Protein AF-A0A7G8PUX3-F1 (afdb_monomer)

pLDDT: mean 87.48, std 8.7, range [55.22, 97.06]

Organism: NCBI:txid2562285

Foldseek 3Di:
DAPVVVVVVDPLQPDDLVNLCVHPLVVVLFVVQCVVLQQAAPPPRDHAWDWDDDPNDTWIWGDRDPDDDPPDDTHTDPDGWDKDKDFLAEEAQDRNNNDDSVRIHIHTLVVSQVCLVPDQRWYAYNVNPDTDDAQFDPQCNQRQADCVCCVPVRRGDPCCRSNRGNGPHGHDDDD

Solvent-accessible surface area (backbone atoms only — not comparable to full-atom values): 10178 Å² total; per-residue (Å²): 100,38,66,69,56,44,60,73,76,36,56,62,91,71,50,45,75,56,57,50,68,64,16,45,60,29,52,51,46,51,50,52,46,34,58,75,45,52,34,25,14,74,80,83,59,54,47,27,41,48,81,45,79,56,96,94,37,86,42,28,27,53,36,78,57,99,64,89,59,102,82,65,83,81,46,75,42,97,61,86,34,52,70,45,77,44,64,67,48,46,47,61,61,58,58,84,56,75,58,59,67,92,38,48,44,34,21,30,59,68,59,50,46,51,45,34,75,75,44,83,60,51,35,21,39,82,82,68,80,46,78,55,88,54,62,57,16,83,89,40,70,38,34,11,36,36,80,93,40,45,86,53,85,64,9,48,26,78,90,37,63,44,60,9,25,60,68,86,75,53,61,68,80,86,127

Nearest PDB structures (foldseek):
  6sw9-assembly1_8  TM=3.467E-01  e=1.841E+00  Saccharolobus solfataricus P2
  8oz0-assembly1_U  TM=3.540E-01  e=7.364E+00  Homo sapiens
  8pwl-assembly1_B  TM=2.619E-01  e=7.843E+00  Homo sapiens

Mean predicted aligned error: 6.26 Å

Radius of gyration: 17.69 Å; Cα contacts (8 Å, |Δi|>4): 293; chains: 1; bounding box: 49×34×52 Å

Sequence (175 aa):
MNLKELEINKSNAEITYNDLLCCQEWKEKRQEIFKRDEFKCSNCKRKRTFKMWSGGKAMYFELNKIEPQENESLIRSKEPINLEVHHNYYILNNFPWEYDDIALICVCRECHQEIHDNNKIPVWDQNKLNMLEFGPCDRCVGKGYLKEYKHVENGRCFKCSGSGYNLPFKFKPRT

Secondary structure (DSSP, 8-state):
--HHHHHHHS-TTT--HHHHHHSHHHHHHHHHHHHHTTTB-TTT-PBPEEEEEETTEEEEEE-SSSS--TT----EESS---EEEEESSEETT--TTSS-GGGEEEEEHHHHHHHHHH-PPPEE-TTS-SBPP-PBPTTTTTSSB-GGGTTSGGGB-TTTTTSSB----------

Structure (mmCIF, N/CA/C/O backbone):
data_AF-A0A7G8PUX3-F1
#
_entry.id   AF-A0A7G8PUX3-F1
#
loop_
_atom_site.group_PDB
_atom_site.id
_atom_site.type_symbol
_atom_site.label_atom_id
_atom_site.label_alt_id
_atom_site.label_comp_id
_atom_site.label_asym_id
_atom_site.label_entity_id
_atom_site.label_seq_id
_atom_site.pdbx_PDB_ins_code
_atom_site.Cartn_x
_atom_site.Cartn_y
_atom_site.Cartn_z
_atom_site.occupancy
_atom_site.B_iso_or_equiv
_atom_site.auth_seq_id
_atom_site.auth_comp_id
_atom_site.auth_asym_id
_atom_site.auth_atom_id
_atom_site.pdbx_PDB_model_num
ATOM 1 N N . MET A 1 1 ? 1.605 17.274 7.063 1.00 91.44 1 MET A N 1
ATOM 2 C CA . MET A 1 1 ? 0.648 16.469 7.835 1.00 91.44 1 MET A CA 1
ATOM 3 C C . MET A 1 1 ? 1.328 15.226 8.364 1.00 91.44 1 MET A C 1
ATOM 5 O O . MET A 1 1 ? 1.503 14.253 7.635 1.00 91.44 1 MET A O 1
ATOM 9 N N . ASN A 1 2 ? 1.788 15.325 9.605 1.00 94.25 2 ASN A N 1
ATOM 10 C CA . ASN A 1 2 ? 2.072 14.190 10.490 1.00 94.25 2 ASN A CA 1
ATOM 11 C C . ASN A 1 2 ? 0.799 13.826 11.285 1.00 94.25 2 ASN A C 1
ATOM 13 O O . ASN A 1 2 ? -0.225 14.502 11.138 1.00 94.25 2 ASN A O 1
ATOM 17 N N . LEU A 1 3 ? 0.848 12.783 12.116 1.00 93.19 3 LEU A N 1
ATOM 18 C CA . LEU A 1 3 ? -0.292 12.339 12.923 1.00 93.19 3 LEU A CA 1
ATOM 19 C C . LEU A 1 3 ? -0.818 13.446 13.846 1.00 93.19 3 LEU A C 1
ATOM 21 O O . LEU A 1 3 ? -2.022 13.669 13.893 1.00 93.19 3 LEU A O 1
ATOM 25 N N . LYS A 1 4 ? 0.071 14.179 14.523 1.00 93.19 4 LYS A N 1
ATOM 26 C CA . LYS A 1 4 ? -0.327 15.258 15.445 1.00 93.19 4 LYS A CA 1
ATOM 27 C C . LYS A 1 4 ? -1.103 16.358 14.723 1.00 93.19 4 LYS A C 1
ATOM 29 O O . LYS A 1 4 ? -2.126 16.829 15.201 1.00 93.19 4 LYS A O 1
ATOM 34 N N . GLU A 1 5 ? -0.630 16.758 13.545 1.00 94.31 5 GLU A N 1
ATOM 35 C CA . GLU A 1 5 ? -1.331 17.713 12.684 1.00 94.31 5 GLU A CA 1
ATOM 36 C C . GLU 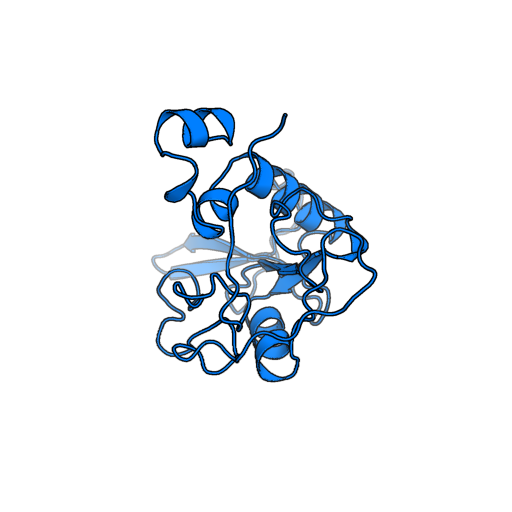A 1 5 ? -2.678 17.158 12.203 1.00 94.31 5 GLU A C 1
ATOM 38 O O . GLU A 1 5 ? -3.641 17.914 12.092 1.00 94.31 5 GLU A O 1
ATOM 43 N N . LEU A 1 6 ? -2.770 15.857 11.914 1.00 92.94 6 LEU A N 1
ATOM 44 C CA . LEU A 1 6 ? -4.027 15.218 11.523 1.00 92.94 6 LEU A CA 1
ATOM 45 C C . LEU A 1 6 ? -5.053 15.244 12.669 1.00 92.94 6 LEU A C 1
ATOM 47 O O . LEU A 1 6 ? -6.198 15.617 12.430 1.00 92.94 6 LEU A O 1
ATOM 51 N N . GLU A 1 7 ? -4.631 14.926 13.896 1.00 92.75 7 GLU A N 1
ATOM 52 C CA . GLU A 1 7 ? -5.466 14.939 15.111 1.00 92.75 7 GLU A CA 1
ATOM 53 C C . GLU A 1 7 ? -5.964 16.346 15.490 1.00 92.75 7 GLU A C 1
ATOM 55 O O . GLU A 1 7 ? -7.009 16.484 16.119 1.00 92.75 7 GLU A O 1
ATOM 60 N N . ILE A 1 8 ? -5.252 17.405 15.086 1.00 93.81 8 ILE A N 1
ATOM 61 C CA . ILE A 1 8 ? -5.699 18.798 15.265 1.00 93.81 8 ILE A CA 1
ATOM 62 C C . ILE A 1 8 ? -6.762 19.181 14.226 1.00 93.81 8 ILE A C 1
ATOM 64 O O . ILE A 1 8 ? -7.690 19.927 14.530 1.00 93.81 8 ILE A O 1
ATOM 68 N N . ASN A 1 9 ? -6.614 18.704 12.986 1.00 92.50 9 ASN A N 1
ATOM 69 C CA . ASN A 1 9 ? -7.450 19.127 11.859 1.00 92.50 9 ASN A CA 1
ATOM 70 C C . ASN A 1 9 ? -8.712 18.275 11.664 1.00 92.50 9 ASN A C 1
ATOM 72 O O . ASN A 1 9 ? -9.622 18.701 10.952 1.00 92.50 9 ASN A O 1
ATOM 76 N N . LYS A 1 10 ? -8.764 17.070 12.241 1.00 92.31 10 LYS A N 1
ATOM 77 C CA . LYS A 1 10 ? -9.896 16.145 12.136 1.00 92.31 10 LYS A CA 1
ATOM 78 C C . LYS A 1 10 ? -10.226 15.545 13.490 1.00 92.31 10 LYS A C 1
ATOM 80 O O . LYS A 1 10 ? -9.332 15.191 14.252 1.00 92.31 10 LYS A O 1
ATOM 85 N N . SER A 1 11 ? -11.516 15.357 13.759 1.00 91.06 11 SER A N 1
ATOM 86 C CA . SER A 1 11 ? -11.925 14.598 14.937 1.00 91.06 11 SER A CA 1
ATOM 87 C C . SER A 1 11 ? -11.555 13.116 14.787 1.00 91.06 11 SER A C 1
ATOM 89 O O . SER A 1 11 ? -11.523 12.574 13.680 1.00 91.06 11 SER A O 1
ATOM 91 N N . ASN A 1 12 ? -11.345 12.419 15.907 1.00 87.94 12 ASN A N 1
ATOM 92 C CA . ASN A 1 12 ? -11.003 10.990 15.907 1.00 87.94 12 ASN A CA 1
ATOM 93 C C . ASN A 1 12 ? -12.004 10.123 15.120 1.00 87.94 12 ASN A C 1
ATOM 95 O O . ASN A 1 12 ? -11.617 9.124 14.523 1.00 87.94 12 ASN A O 1
ATOM 99 N N . ALA A 1 13 ? -13.289 10.491 15.102 1.00 86.88 13 ALA A N 1
ATOM 100 C CA . ALA A 1 13 ? -14.320 9.752 14.372 1.00 86.88 13 ALA A CA 1
ATOM 101 C C . ALA A 1 13 ? -14.225 9.917 12.842 1.00 86.88 13 ALA A C 1
ATOM 103 O O . ALA A 1 13 ? -14.756 9.087 12.108 1.00 86.88 13 ALA A O 1
ATOM 104 N N . GLU A 1 14 ? -13.556 10.967 12.362 1.00 89.19 14 GLU A N 1
ATOM 105 C CA . GLU A 1 14 ? -13.419 11.294 10.938 1.00 89.19 14 GLU A CA 1
ATOM 106 C C . GLU A 1 14 ? -12.094 10.818 10.337 1.00 89.19 14 GLU A C 1
ATOM 108 O O . GLU A 1 14 ? -11.947 10.795 9.112 1.00 89.19 14 GLU A O 1
ATOM 113 N N . ILE A 1 15 ? -11.118 10.450 11.173 1.00 89.25 15 ILE A N 1
ATOM 114 C CA . ILE A 1 15 ? -9.825 9.952 10.707 1.00 89.25 15 ILE A CA 1
ATOM 115 C C . ILE A 1 15 ? -10.008 8.564 10.093 1.00 89.25 15 ILE A C 1
ATOM 117 O O . ILE A 1 15 ? -10.340 7.583 10.763 1.00 89.25 15 ILE A O 1
ATOM 121 N N . THR A 1 16 ? -9.740 8.475 8.795 1.00 87.94 16 THR A N 1
ATOM 122 C CA . THR A 1 16 ? -9.786 7.225 8.041 1.00 87.94 16 THR A CA 1
ATOM 123 C C . THR A 1 16 ? -8.407 6.576 7.968 1.00 87.94 16 THR A C 1
ATOM 125 O O . THR A 1 16 ? -7.374 7.235 8.070 1.00 87.94 16 THR A O 1
ATOM 128 N N . TYR A 1 17 ? -8.365 5.273 7.677 1.00 86.19 17 TYR A N 1
ATOM 129 C CA . TYR A 1 17 ? -7.095 4.597 7.390 1.00 86.19 17 TYR A CA 1
ATOM 130 C C . TYR A 1 17 ? -6.343 5.238 6.208 1.00 86.19 17 TYR A C 1
ATOM 132 O O . TYR A 1 17 ? -5.116 5.253 6.180 1.00 86.19 17 TYR A O 1
ATOM 140 N N . ASN A 1 18 ? -7.070 5.802 5.235 1.00 84.62 18 ASN A N 1
ATOM 141 C CA . ASN A 1 18 ? -6.461 6.484 4.096 1.00 84.62 18 ASN A CA 1
ATOM 142 C C . ASN A 1 18 ? -5.749 7.779 4.511 1.00 84.62 18 ASN A C 1
ATOM 144 O O . ASN A 1 18 ? -4.680 8.066 3.982 1.00 84.62 18 ASN A O 1
ATOM 148 N N . ASP A 1 19 ? -6.286 8.514 5.489 1.00 89.69 19 ASP A N 1
ATOM 149 C CA . ASP A 1 19 ? -5.607 9.686 6.052 1.00 89.69 19 ASP A CA 1
ATOM 150 C C . ASP A 1 19 ? -4.258 9.296 6.670 1.00 89.69 19 ASP A C 1
ATOM 152 O O . ASP A 1 19 ? -3.251 9.962 6.432 1.00 89.69 19 ASP A O 1
ATOM 156 N N . LEU A 1 20 ? -4.203 8.155 7.367 1.00 91.56 20 LEU A N 1
ATOM 157 C CA . LEU A 1 20 ? -2.958 7.624 7.933 1.00 91.56 20 LEU A CA 1
ATOM 158 C C . LEU A 1 20 ? -1.936 7.267 6.843 1.00 91.56 20 LEU A C 1
ATOM 160 O O . LEU A 1 20 ? -0.748 7.539 6.991 1.00 91.56 20 LEU A O 1
ATOM 164 N N . LEU A 1 21 ? -2.374 6.730 5.700 1.00 89.69 21 LEU A N 1
ATOM 165 C CA . LEU A 1 21 ? -1.483 6.495 4.554 1.00 89.69 21 LEU A CA 1
ATOM 166 C C . LEU A 1 21 ? -0.953 7.802 3.924 1.00 89.69 21 LEU A C 1
ATOM 168 O O . LEU A 1 21 ? -0.002 7.774 3.140 1.00 89.69 21 LEU A O 1
ATOM 172 N N . CYS A 1 22 ? -1.536 8.957 4.243 1.00 90.12 22 CYS A N 1
ATOM 173 C CA . CYS A 1 22 ? -1.040 10.263 3.812 1.00 90.12 22 CYS A CA 1
ATOM 174 C C . CYS A 1 22 ? -0.086 10.915 4.827 1.00 90.12 22 CYS A C 1
ATOM 176 O O . CYS A 1 22 ? 0.619 11.866 4.458 1.00 90.12 22 CYS A O 1
ATOM 178 N N . CYS A 1 23 ? -0.034 10.404 6.060 1.00 94.25 23 CYS A N 1
ATOM 179 C CA . CYS A 1 23 ? 0.810 10.922 7.129 1.00 94.25 23 CYS A CA 1
ATOM 180 C C . CYS A 1 23 ? 2.307 10.730 6.854 1.00 94.25 23 CYS A C 1
ATOM 182 O O . CYS A 1 23 ? 2.735 9.839 6.112 1.00 94.25 23 CYS A O 1
ATOM 184 N N . GLN A 1 24 ? 3.112 11.600 7.460 1.00 96.50 24 GLN A N 1
ATOM 185 C CA . GLN A 1 24 ? 4.566 11.592 7.337 1.00 96.50 24 GLN A CA 1
ATOM 186 C C . GLN A 1 24 ? 5.184 10.287 7.864 1.00 96.50 24 GLN A C 1
ATOM 188 O O . GLN A 1 24 ? 6.063 9.729 7.216 1.00 96.50 24 GLN A O 1
ATOM 193 N N . GLU A 1 25 ? 4.646 9.747 8.951 1.00 97.06 25 GLU A N 1
ATOM 194 C CA . GLU A 1 25 ? 5.065 8.503 9.594 1.00 97.06 25 GLU A CA 1
ATOM 195 C C . GLU A 1 25 ? 4.981 7.312 8.627 1.00 97.06 25 GLU A C 1
ATOM 197 O O . GLU A 1 25 ? 5.922 6.528 8.493 1.00 97.06 25 GLU A O 1
ATOM 202 N N . TRP A 1 26 ? 3.883 7.204 7.864 1.00 95.62 26 TRP A N 1
ATOM 203 C CA . TRP A 1 26 ? 3.782 6.178 6.826 1.00 95.62 26 TRP A CA 1
ATOM 204 C C . TRP A 1 26 ? 4.741 6.435 5.664 1.00 95.62 26 TRP A C 1
ATOM 206 O O . TRP A 1 26 ? 5.321 5.494 5.124 1.00 95.62 26 TRP A O 1
ATOM 216 N N . LYS A 1 27 ? 4.926 7.695 5.250 1.00 95.12 27 LYS A N 1
ATOM 217 C CA . LYS A 1 27 ? 5.870 8.028 4.172 1.00 95.12 27 LYS A CA 1
ATOM 218 C C . LYS A 1 27 ? 7.294 7.633 4.546 1.00 95.12 27 LYS A C 1
ATOM 220 O O . LYS A 1 27 ? 7.988 7.084 3.695 1.00 95.12 27 LYS A O 1
ATOM 225 N N . GLU A 1 28 ? 7.701 7.873 5.787 1.00 96.31 28 GLU A N 1
ATOM 226 C CA . GLU A 1 28 ? 9.007 7.489 6.327 1.00 96.31 28 GLU A CA 1
ATOM 227 C C . GLU A 1 28 ? 9.157 5.972 6.364 1.00 96.31 28 GLU A C 1
ATOM 229 O O . GLU A 1 28 ? 10.055 5.449 5.697 1.00 96.31 28 GLU A O 1
ATOM 234 N N . LYS A 1 29 ? 8.207 5.257 6.987 1.00 97.06 29 LYS A N 1
ATOM 235 C CA . LYS A 1 29 ? 8.203 3.786 7.000 1.00 97.06 29 LYS A CA 1
ATOM 236 C C . LYS A 1 29 ? 8.280 3.210 5.588 1.00 97.06 29 LYS A C 1
ATOM 238 O O . LYS A 1 29 ? 9.067 2.314 5.302 1.00 97.06 29 LYS A O 1
ATOM 243 N N . ARG A 1 30 ? 7.509 3.762 4.652 1.00 95.31 30 ARG A N 1
ATOM 244 C CA . ARG A 1 30 ? 7.517 3.341 3.247 1.00 95.31 30 ARG A CA 1
ATOM 245 C C . ARG A 1 30 ? 8.892 3.518 2.594 1.00 95.31 30 ARG A C 1
ATOM 247 O O . ARG A 1 30 ? 9.288 2.665 1.802 1.00 95.31 30 ARG A O 1
ATOM 254 N N . GLN A 1 31 ? 9.618 4.597 2.895 1.00 94.19 31 GLN A N 1
ATOM 255 C CA . GLN A 1 31 ? 10.987 4.774 2.396 1.00 94.19 31 GLN A CA 1
ATOM 256 C C . GLN A 1 31 ? 11.961 3.776 3.023 1.00 94.19 31 GLN A C 1
ATOM 258 O O . GLN A 1 31 ? 12.843 3.296 2.315 1.00 94.19 31 GLN A O 1
ATOM 263 N N . GLU A 1 32 ? 11.811 3.440 4.305 1.00 95.94 32 GLU A N 1
ATOM 264 C CA . GLU A 1 32 ? 12.616 2.395 4.954 1.00 95.94 32 GLU A CA 1
ATOM 265 C C . GLU A 1 32 ? 12.442 1.050 4.247 1.00 95.94 32 GLU A C 1
ATOM 267 O O . GLU A 1 32 ? 13.434 0.437 3.858 1.00 95.94 32 GLU A O 1
ATOM 272 N N . ILE A 1 33 ? 11.198 0.646 3.966 1.00 96.56 33 ILE A N 1
ATOM 273 C CA . ILE A 1 33 ? 10.906 -0.600 3.241 1.00 96.56 33 ILE A CA 1
ATOM 274 C C . ILE A 1 33 ? 11.475 -0.570 1.818 1.00 96.56 33 ILE A C 1
ATOM 276 O O . ILE A 1 33 ? 12.065 -1.548 1.363 1.00 96.56 33 ILE A O 1
ATOM 280 N N . PHE A 1 34 ? 11.359 0.555 1.107 1.00 94.19 34 PHE A N 1
ATOM 281 C CA . PHE A 1 34 ? 11.965 0.690 -0.219 1.00 94.19 34 PHE A CA 1
ATOM 282 C C . PHE A 1 34 ? 13.491 0.603 -0.193 1.00 94.19 34 PHE A C 1
ATOM 284 O O . PHE A 1 34 ? 14.061 -0.014 -1.089 1.00 94.19 34 PHE A O 1
ATOM 291 N N . LYS A 1 35 ? 14.150 1.188 0.814 1.00 93.81 35 LYS A N 1
ATOM 292 C CA . LYS A 1 35 ? 15.604 1.073 0.996 1.00 93.81 35 LYS A CA 1
ATOM 293 C C . LYS A 1 35 ? 16.010 -0.363 1.321 1.00 93.81 35 LYS A C 1
ATOM 295 O O . LYS A 1 35 ? 16.940 -0.868 0.701 1.00 93.81 35 LYS A O 1
ATOM 300 N N . ARG A 1 36 ? 15.304 -1.010 2.255 1.00 94.88 36 ARG A N 1
ATOM 301 C CA . ARG A 1 36 ? 15.522 -2.407 2.658 1.00 94.88 36 ARG A CA 1
ATOM 302 C C . ARG A 1 36 ? 15.451 -3.351 1.460 1.00 94.88 36 ARG A C 1
ATOM 304 O O . ARG A 1 36 ? 16.318 -4.201 1.304 1.00 94.88 36 ARG A O 1
ATOM 311 N N . ASP A 1 37 ? 14.464 -3.147 0.591 1.00 94.94 37 ASP A N 1
ATOM 312 C CA . ASP A 1 37 ? 14.242 -3.972 -0.602 1.00 94.94 37 ASP A CA 1
ATOM 313 C C . ASP A 1 37 ? 14.993 -3.434 -1.841 1.00 94.94 37 ASP A C 1
ATOM 315 O O . ASP A 1 37 ? 14.661 -3.772 -2.978 1.00 94.94 37 ASP A O 1
ATOM 319 N N . GLU A 1 38 ? 15.996 -2.571 -1.638 1.00 93.69 38 GLU A N 1
ATOM 320 C CA . GLU A 1 38 ? 16.884 -2.010 -2.669 1.00 93.69 38 GLU A CA 1
ATOM 321 C C . GLU A 1 38 ? 16.160 -1.383 -3.872 1.00 93.69 38 GLU A C 1
ATOM 323 O O . GLU A 1 38 ? 16.624 -1.470 -5.012 1.00 93.69 38 GLU A O 1
ATOM 328 N N . PHE A 1 39 ? 14.990 -0.780 -3.645 1.00 94.50 39 PHE A N 1
ATOM 329 C CA . PHE A 1 39 ? 14.125 -0.253 -4.702 1.00 94.50 39 PHE A CA 1
ATOM 330 C C . PHE A 1 39 ? 13.850 -1.287 -5.810 1.00 94.50 39 PHE A C 1
ATOM 332 O O . PHE A 1 39 ? 13.773 -0.939 -6.994 1.00 94.50 39 PHE A O 1
ATOM 339 N N . LYS A 1 40 ? 13.667 -2.557 -5.429 1.00 95.25 40 LYS A N 1
ATOM 340 C CA . LYS A 1 40 ? 13.283 -3.669 -6.307 1.00 95.25 40 LYS A CA 1
ATOM 341 C C . LYS A 1 40 ? 11.968 -4.278 -5.851 1.00 95.25 40 LYS A C 1
ATOM 343 O O . LYS A 1 40 ? 11.660 -4.349 -4.668 1.00 95.25 40 LYS A O 1
ATOM 348 N N . CYS A 1 41 ? 11.187 -4.751 -6.813 1.00 96.56 41 CYS A N 1
ATOM 349 C CA . CYS A 1 41 ? 10.028 -5.575 -6.515 1.00 96.56 41 CYS A CA 1
ATOM 350 C C . CYS A 1 41 ? 10.481 -6.939 -5.982 1.00 96.56 41 CYS A C 1
ATOM 352 O O . CYS A 1 41 ? 11.207 -7.660 -6.664 1.00 96.56 41 CYS A O 1
ATOM 354 N N . SER A 1 42 ? 9.979 -7.344 -4.820 1.00 96.81 42 SER A N 1
ATOM 355 C CA . SER A 1 42 ? 10.289 -8.642 -4.218 1.00 96.81 42 SER A CA 1
ATOM 356 C C . SER A 1 42 ? 9.830 -9.834 -5.063 1.00 96.81 42 SER A C 1
ATOM 358 O O . SER A 1 42 ? 10.492 -10.871 -5.023 1.00 96.81 42 SER A O 1
ATOM 360 N N . ASN A 1 43 ? 8.795 -9.673 -5.895 1.00 96.75 43 ASN A N 1
ATOM 361 C CA . ASN A 1 43 ? 8.269 -10.737 -6.757 1.00 96.75 43 ASN A CA 1
ATOM 362 C C . ASN A 1 43 ? 9.004 -10.804 -8.106 1.00 96.75 43 ASN A C 1
ATOM 364 O O . ASN A 1 43 ? 9.683 -11.783 -8.388 1.00 96.75 43 ASN A O 1
ATOM 368 N N . CYS A 1 44 ? 8.917 -9.756 -8.936 1.00 96.31 44 CYS A N 1
ATOM 369 C CA . CYS A 1 44 ? 9.475 -9.773 -10.299 1.00 96.31 44 CYS A CA 1
ATOM 370 C C . CYS A 1 44 ? 10.901 -9.214 -10.424 1.00 96.31 44 CYS A C 1
ATOM 372 O O . CYS A 1 44 ? 11.447 -9.178 -11.523 1.00 96.31 44 CYS A O 1
ATOM 374 N N . LYS A 1 45 ? 11.495 -8.720 -9.330 1.00 95.19 45 LYS A N 1
ATOM 375 C CA . LYS A 1 45 ? 12.856 -8.147 -9.259 1.00 95.19 45 LYS A CA 1
ATOM 376 C C . LYS A 1 45 ? 13.108 -6.886 -10.099 1.00 95.19 45 LYS A C 1
ATOM 378 O O . LYS A 1 45 ? 14.199 -6.324 -10.019 1.00 95.19 45 LYS A O 1
ATOM 383 N N . ARG A 1 46 ? 12.108 -6.381 -10.836 1.00 93.62 46 ARG A N 1
ATOM 384 C CA . ARG A 1 46 ? 12.192 -5.095 -11.550 1.00 93.62 46 ARG A CA 1
ATOM 385 C C . ARG A 1 46 ? 12.447 -3.949 -10.569 1.00 93.62 46 ARG A C 1
ATOM 387 O O . ARG A 1 46 ? 11.826 -3.882 -9.504 1.00 93.62 46 ARG A O 1
ATOM 394 N N . LYS A 1 47 ? 13.348 -3.046 -10.950 1.00 93.75 47 LYS A N 1
ATOM 395 C CA . LYS A 1 47 ? 13.722 -1.862 -10.170 1.00 93.75 47 LYS A CA 1
ATOM 396 C C . LYS A 1 47 ? 12.765 -0.708 -10.409 1.00 93.75 47 LYS A C 1
ATOM 398 O O . LYS A 1 47 ? 12.194 -0.591 -11.490 1.00 93.75 47 LYS A O 1
ATOM 403 N N . ARG A 1 48 ? 12.629 0.174 -9.418 1.00 93.12 48 ARG A N 1
ATOM 404 C CA . ARG A 1 48 ? 11.910 1.444 -9.577 1.00 93.12 48 ARG A CA 1
ATOM 405 C C . ARG A 1 48 ? 12.523 2.251 -10.716 1.00 93.12 48 ARG A C 1
ATOM 407 O O . ARG A 1 48 ? 13.739 2.272 -10.871 1.00 93.12 48 ARG A O 1
ATOM 414 N N . THR A 1 49 ? 11.692 2.970 -11.462 1.00 93.00 49 THR A N 1
ATOM 415 C CA . THR A 1 49 ? 12.170 3.902 -12.490 1.00 93.00 49 THR A CA 1
ATOM 416 C C . THR A 1 49 ? 11.859 5.351 -12.147 1.00 93.00 49 THR A C 1
ATOM 418 O O . THR A 1 49 ? 10.820 5.630 -11.544 1.00 93.00 49 THR A O 1
ATOM 421 N N . PHE A 1 50 ? 12.694 6.279 -12.610 1.00 90.06 50 PHE A N 1
ATOM 422 C CA . PHE A 1 50 ? 12.360 7.702 -12.688 1.00 90.06 50 PHE A CA 1
ATOM 423 C C . PHE A 1 50 ? 12.120 8.131 -14.141 1.00 90.06 50 PHE A C 1
ATOM 425 O O . PHE A 1 50 ? 12.604 7.500 -15.082 1.00 90.06 50 PHE A O 1
ATOM 432 N N . LYS A 1 51 ? 11.328 9.194 -14.321 1.00 90.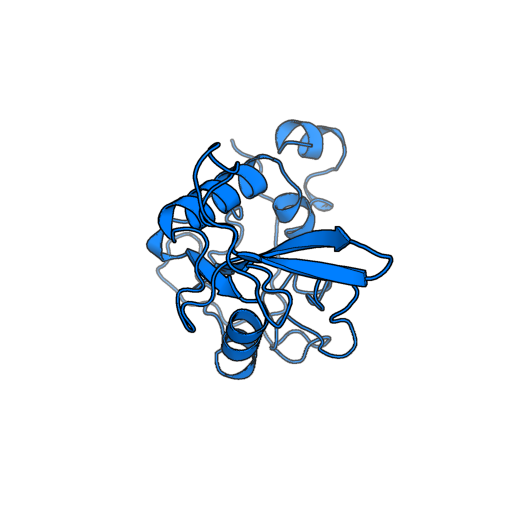44 51 LYS A N 1
ATOM 433 C CA . LYS A 1 51 ? 10.965 9.746 -15.631 1.00 90.44 51 LYS A CA 1
ATOM 434 C C . LYS A 1 51 ? 11.854 10.947 -15.943 1.00 90.44 51 LYS A C 1
ATOM 436 O O . LYS A 1 51 ? 11.896 11.889 -15.160 1.00 90.44 51 LYS A O 1
ATOM 441 N N . MET A 1 52 ? 12.476 10.943 -17.114 1.00 90.25 52 MET A N 1
ATOM 442 C CA . MET A 1 52 ? 13.206 12.082 -17.669 1.00 90.25 52 MET A CA 1
ATOM 443 C C . MET A 1 52 ? 12.621 12.450 -19.033 1.00 90.25 52 MET A C 1
ATOM 445 O O . MET A 1 52 ? 12.152 11.582 -19.770 1.00 90.25 52 MET A O 1
ATOM 449 N N . TRP A 1 53 ? 12.616 13.736 -19.369 1.00 89.69 53 TRP A N 1
ATOM 450 C CA . TRP A 1 53 ? 12.192 14.209 -20.685 1.00 89.69 53 TRP A CA 1
ATOM 451 C C . TRP A 1 53 ? 13.421 14.460 -21.548 1.00 89.69 53 TRP A C 1
ATOM 453 O O . TRP A 1 53 ? 14.341 15.149 -21.123 1.00 89.69 53 TRP A O 1
ATOM 463 N N . SER A 1 54 ? 13.435 13.914 -22.760 1.00 87.94 54 SER A N 1
ATOM 464 C CA . SER A 1 54 ? 14.478 14.197 -23.746 1.00 87.94 54 SER A CA 1
ATOM 465 C C . SER A 1 54 ? 13.866 14.229 -25.140 1.00 87.94 54 SER A C 1
ATOM 467 O O . SER A 1 54 ? 13.103 13.333 -25.505 1.00 87.94 54 SER A O 1
ATOM 469 N N . GLY A 1 55 ? 14.126 15.304 -25.892 1.00 85.88 55 GLY A N 1
ATOM 470 C CA . GLY A 1 55 ? 13.589 15.486 -27.247 1.00 85.88 55 GLY A CA 1
ATOM 471 C C . GLY A 1 55 ? 12.062 15.354 -27.336 1.00 85.88 55 GLY A C 1
ATOM 472 O O . GLY A 1 55 ? 11.552 14.726 -28.259 1.00 85.88 55 GLY A O 1
ATOM 473 N N . GLY A 1 56 ? 11.328 15.850 -26.332 1.00 90.56 56 GLY A N 1
ATOM 474 C CA . GLY A 1 56 ? 9.862 15.765 -26.274 1.00 90.56 56 GLY A CA 1
ATOM 475 C C . GLY A 1 56 ? 9.294 14.376 -25.946 1.00 90.56 56 GLY A C 1
ATOM 476 O O . GLY A 1 56 ? 8.077 14.212 -25.906 1.00 90.56 56 GLY A O 1
ATOM 477 N N . LYS A 1 57 ? 10.141 13.374 -25.679 1.00 90.19 57 LYS A N 1
ATOM 478 C CA . LYS A 1 57 ? 9.719 12.021 -25.294 1.00 90.19 57 LYS A CA 1
ATOM 479 C C . LYS A 1 57 ? 10.042 11.740 -23.831 1.00 90.19 57 LYS A C 1
ATOM 481 O O . LYS A 1 57 ? 11.089 12.129 -23.315 1.00 90.19 57 LYS A O 1
ATOM 486 N N . ALA A 1 58 ? 9.134 11.027 -23.172 1.00 91.25 58 ALA A N 1
ATOM 487 C CA . ALA A 1 58 ? 9.376 10.472 -21.851 1.00 91.25 58 ALA A CA 1
ATOM 488 C C . ALA A 1 58 ? 10.313 9.264 -21.957 1.00 91.25 58 ALA A C 1
ATOM 490 O O . ALA A 1 58 ? 10.057 8.327 -22.713 1.00 91.25 58 ALA A O 1
ATOM 491 N N . MET A 1 59 ? 11.380 9.285 -21.174 1.00 91.50 59 MET A N 1
ATOM 492 C CA . MET A 1 59 ? 12.307 8.179 -20.996 1.00 91.50 59 MET A CA 1
ATOM 493 C C . MET A 1 59 ? 12.282 7.735 -19.537 1.00 91.50 59 MET A C 1
ATOM 495 O O . MET A 1 59 ? 12.099 8.555 -18.636 1.00 91.50 59 MET A O 1
ATOM 499 N N . TYR A 1 60 ? 12.465 6.439 -19.314 1.00 92.19 60 TYR A N 1
ATOM 500 C CA . TYR A 1 60 ? 12.471 5.839 -17.988 1.00 92.19 60 TYR A CA 1
ATOM 501 C C . TYR A 1 60 ? 13.835 5.229 -17.719 1.00 92.19 60 TYR A C 1
ATOM 503 O O . TYR A 1 60 ? 14.389 4.551 -18.586 1.00 92.19 60 TYR A O 1
ATOM 511 N N . PHE A 1 61 ? 14.359 5.461 -16.525 1.00 90.38 61 PHE A N 1
ATOM 512 C CA . PHE A 1 61 ? 15.661 4.956 -16.110 1.00 90.38 61 PHE A CA 1
ATOM 513 C C . PHE A 1 61 ? 15.544 4.300 -14.748 1.00 90.38 61 PHE A C 1
ATOM 515 O O . PHE A 1 61 ? 14.787 4.779 -13.903 1.00 90.38 61 PHE A O 1
ATOM 522 N N . GLU A 1 62 ? 16.251 3.192 -14.560 1.00 90.44 62 GLU A N 1
ATOM 523 C CA . GLU A 1 62 ? 16.307 2.502 -13.277 1.00 90.44 62 GLU A CA 1
ATOM 524 C C . GLU A 1 62 ? 16.896 3.416 -12.203 1.00 90.44 62 GLU A C 1
ATOM 526 O O . GLU A 1 62 ? 17.850 4.157 -12.437 1.00 90.44 62 GLU A O 1
ATOM 531 N N . LEU A 1 63 ? 16.308 3.350 -11.015 1.00 81.44 63 LEU A N 1
ATOM 532 C CA . LEU A 1 63 ? 16.735 4.082 -9.841 1.00 81.44 63 LEU A CA 1
ATOM 533 C C . LEU A 1 63 ? 17.242 3.072 -8.809 1.00 81.44 63 LEU A C 1
ATOM 535 O O . LEU A 1 63 ? 16.448 2.356 -8.200 1.00 81.44 63 LEU A O 1
ATOM 539 N N . ASN A 1 64 ? 18.560 3.022 -8.618 1.00 69.56 64 ASN A N 1
ATOM 540 C CA . ASN A 1 64 ? 19.181 2.120 -7.644 1.00 69.56 64 ASN A CA 1
ATOM 541 C C . ASN A 1 64 ? 19.229 2.723 -6.224 1.00 69.56 64 ASN A C 1
ATOM 543 O O . ASN A 1 64 ? 19.445 1.986 -5.265 1.00 69.56 64 ASN A O 1
ATOM 547 N N . LYS A 1 65 ? 19.058 4.048 -6.073 1.00 70.50 65 LYS A N 1
ATOM 548 C CA . LYS A 1 65 ? 19.200 4.810 -4.813 1.00 70.50 65 LYS A CA 1
ATOM 549 C C . LYS A 1 65 ? 18.350 6.089 -4.830 1.00 70.50 65 LYS A C 1
ATOM 551 O O . LYS A 1 65 ? 17.841 6.474 -5.872 1.00 70.50 65 LYS A O 1
ATOM 556 N N . ILE A 1 66 ? 18.203 6.765 -3.685 1.00 62.50 66 ILE A N 1
ATOM 557 C CA . ILE A 1 66 ? 17.400 8.005 -3.562 1.00 62.50 66 ILE A CA 1
ATOM 558 C C . ILE A 1 66 ? 17.936 9.135 -4.455 1.00 62.50 66 ILE A C 1
ATOM 560 O O . ILE A 1 66 ? 17.134 9.893 -4.995 1.00 62.50 66 ILE A O 1
ATOM 564 N N . GLU A 1 67 ? 19.252 9.196 -4.672 1.00 58.06 67 GLU A N 1
ATOM 565 C CA . GLU A 1 67 ? 19.904 10.175 -5.547 1.00 58.06 67 GLU A CA 1
ATOM 566 C C . GLU A 1 67 ? 20.959 9.493 -6.441 1.00 58.06 67 GLU A C 1
ATOM 568 O O . GLU A 1 67 ? 21.624 8.556 -5.980 1.00 58.06 67 GLU A O 1
ATOM 573 N N . PRO A 1 68 ? 21.119 9.922 -7.709 1.00 55.22 68 PRO A N 1
ATOM 574 C CA . PRO A 1 68 ? 22.175 9.425 -8.590 1.00 55.22 68 PRO A CA 1
ATOM 575 C C . PRO A 1 68 ? 23.556 9.858 -8.075 1.00 55.22 68 PRO A C 1
ATOM 577 O O . PRO A 1 68 ? 23.770 11.039 -7.817 1.00 55.22 68 PRO A O 1
ATOM 580 N N . GLN A 1 69 ? 24.507 8.929 -7.952 1.00 58.66 69 GLN A N 1
ATOM 581 C CA . GLN A 1 69 ? 25.918 9.278 -7.731 1.00 58.66 69 GLN A CA 1
ATOM 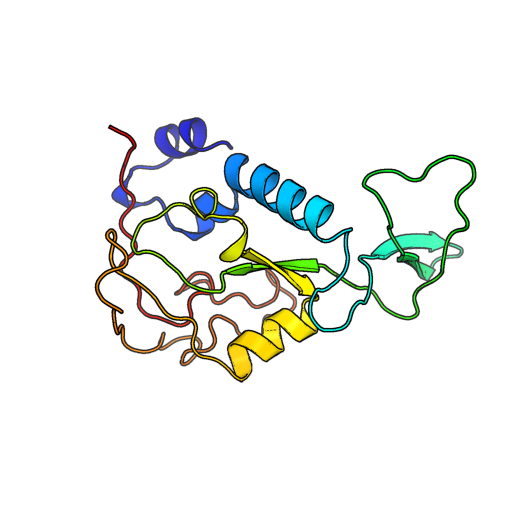582 C C . GLN A 1 69 ? 26.581 9.625 -9.072 1.00 58.66 69 GLN A C 1
ATOM 584 O O . GLN A 1 69 ? 26.237 9.032 -10.094 1.00 58.66 69 GLN A O 1
ATOM 589 N N . GLU A 1 70 ? 27.550 10.549 -9.066 1.00 56.34 70 GLU A N 1
ATOM 590 C CA . GLU A 1 70 ? 28.137 11.196 -10.260 1.00 56.34 70 GLU A CA 1
ATOM 591 C C . GLU A 1 70 ? 28.780 10.251 -11.301 1.00 56.34 70 GLU A C 1
ATOM 593 O O . GLU A 1 70 ? 29.130 10.698 -12.386 1.00 56.34 70 GLU A O 1
ATOM 598 N N . ASN A 1 71 ? 28.880 8.945 -11.034 1.00 59.19 71 ASN A N 1
ATOM 599 C CA . ASN A 1 71 ? 29.525 7.967 -11.917 1.00 59.19 71 ASN A CA 1
ATOM 600 C C . ASN A 1 71 ? 28.692 6.695 -12.176 1.00 59.19 71 ASN A C 1
ATOM 602 O O . ASN A 1 71 ? 29.233 5.692 -12.641 1.00 59.19 71 ASN A O 1
ATOM 606 N N . GLU A 1 72 ? 27.390 6.690 -11.869 1.00 64.81 72 GLU A N 1
ATOM 607 C CA . GLU A 1 72 ? 26.540 5.513 -12.100 1.00 64.81 72 GLU A CA 1
ATOM 608 C C . GLU A 1 72 ? 25.917 5.549 -13.507 1.00 64.81 72 GLU A C 1
ATOM 610 O O . GLU A 1 72 ? 25.283 6.525 -13.914 1.00 64.81 72 GLU A O 1
ATOM 615 N N . SER A 1 73 ? 26.102 4.477 -14.279 1.00 71.00 73 SER A N 1
ATOM 616 C CA . SER A 1 73 ? 25.541 4.358 -15.623 1.00 71.00 73 SER A CA 1
ATOM 617 C C . SER A 1 73 ? 24.010 4.287 -15.573 1.00 71.00 73 SER A C 1
ATOM 619 O O . SER A 1 73 ? 23.420 3.406 -14.949 1.00 71.00 73 SER A O 1
ATOM 621 N N . LEU A 1 74 ? 23.344 5.220 -16.261 1.00 80.69 74 LEU A N 1
ATOM 622 C CA . LEU A 1 74 ? 21.884 5.258 -16.346 1.00 80.69 74 LEU A CA 1
ATOM 623 C C . LEU A 1 74 ? 21.361 4.093 -17.199 1.00 80.69 74 LEU A C 1
ATOM 625 O O . LEU A 1 74 ? 21.492 4.088 -18.424 1.00 80.69 74 LEU A O 1
ATOM 629 N N . ILE A 1 75 ? 20.715 3.119 -16.557 1.00 87.12 75 ILE A N 1
ATOM 630 C CA . ILE A 1 75 ? 20.102 1.975 -17.241 1.00 87.12 75 ILE A CA 1
ATOM 631 C C . ILE A 1 75 ? 18.703 2.371 -17.705 1.00 87.12 75 ILE A C 1
ATOM 633 O O . ILE A 1 75 ? 17.820 2.657 -16.897 1.00 87.12 75 ILE A O 1
ATOM 637 N N . ARG A 1 76 ? 18.481 2.395 -19.022 1.00 88.56 76 ARG A N 1
ATOM 638 C CA . ARG A 1 76 ? 17.170 2.707 -19.601 1.00 88.56 76 ARG A CA 1
ATOM 639 C C . ARG A 1 76 ? 16.206 1.535 -19.410 1.00 88.56 76 ARG A C 1
ATOM 641 O O . ARG A 1 76 ? 16.480 0.428 -19.864 1.00 88.56 76 ARG A O 1
ATOM 648 N N . SER A 1 77 ? 15.035 1.809 -18.845 1.00 89.69 77 SER A N 1
ATOM 649 C CA . SER A 1 77 ? 13.914 0.869 -18.804 1.00 89.69 77 SER A CA 1
ATOM 650 C C . SER A 1 77 ? 13.005 1.045 -20.023 1.00 89.69 77 SER A C 1
ATOM 652 O O . SER A 1 77 ? 12.814 2.155 -20.531 1.00 89.69 77 SER A O 1
ATOM 654 N N . LYS A 1 78 ? 12.416 -0.062 -20.488 1.00 89.56 78 LYS A N 1
ATOM 655 C CA . LYS A 1 78 ? 11.409 -0.061 -21.563 1.00 89.56 78 LYS A CA 1
ATOM 656 C C . LYS A 1 78 ? 10.081 0.546 -21.107 1.00 89.56 78 LYS A C 1
ATOM 658 O O . LYS A 1 78 ? 9.376 1.143 -21.914 1.00 89.56 78 LYS A O 1
ATOM 663 N N . GLU A 1 79 ? 9.763 0.413 -19.824 1.00 90.31 79 GLU A N 1
ATOM 664 C CA . GLU A 1 79 ? 8.471 0.774 -19.243 1.00 90.31 79 GLU A CA 1
ATOM 665 C C . GLU A 1 79 ? 8.632 1.395 -17.843 1.00 90.31 79 GLU A C 1
ATOM 667 O O . GLU A 1 79 ? 9.641 1.149 -17.168 1.00 90.31 79 GLU A O 1
ATOM 672 N N . PRO A 1 80 ? 7.670 2.222 -17.392 1.00 91.88 80 PRO A N 1
ATOM 673 C CA . PRO A 1 80 ? 7.695 2.780 -16.049 1.00 91.88 80 PRO A CA 1
ATOM 674 C C . PRO A 1 80 ? 7.405 1.709 -14.997 1.00 91.88 80 PRO A C 1
ATOM 676 O O . PRO A 1 80 ? 6.327 1.118 -14.981 1.00 91.88 80 PRO A O 1
ATOM 679 N N . ILE A 1 81 ? 8.319 1.544 -14.046 1.00 93.31 81 ILE A N 1
ATOM 680 C CA . ILE A 1 81 ? 8.129 0.683 -12.881 1.00 93.31 81 ILE A CA 1
ATOM 681 C C . ILE A 1 81 ? 7.936 1.545 -11.639 1.00 93.31 81 ILE A C 1
ATOM 683 O O . ILE A 1 81 ? 8.851 2.219 -11.157 1.00 93.31 81 ILE A O 1
ATOM 687 N N . ASN A 1 82 ? 6.721 1.483 -11.101 1.00 92.38 82 ASN A N 1
ATOM 688 C CA . ASN A 1 82 ? 6.345 2.121 -9.847 1.00 92.38 82 ASN A CA 1
ATOM 689 C C . ASN A 1 82 ? 6.249 1.063 -8.748 1.00 92.38 82 ASN A C 1
ATOM 691 O O . ASN A 1 82 ? 5.528 0.076 -8.909 1.00 92.38 82 ASN A O 1
ATOM 695 N N . LEU A 1 83 ? 6.964 1.291 -7.646 1.00 93.75 83 LEU A N 1
ATOM 696 C CA . LEU A 1 83 ? 6.946 0.427 -6.468 1.00 93.75 83 LEU A CA 1
ATOM 697 C C . LEU A 1 83 ? 5.990 0.947 -5.394 1.00 93.75 83 LEU A C 1
ATOM 699 O O . LEU A 1 83 ? 5.816 2.160 -5.204 1.00 93.75 83 LEU A O 1
ATOM 703 N N . GLU A 1 84 ? 5.402 0.002 -4.677 1.00 92.12 84 GLU A N 1
ATOM 704 C CA . GLU A 1 84 ? 4.442 0.182 -3.596 1.00 92.12 84 GLU A CA 1
ATOM 705 C C . GLU A 1 84 ? 4.780 -0.780 -2.454 1.00 92.12 84 GLU A C 1
ATOM 707 O O . GLU A 1 84 ? 5.446 -1.794 -2.661 1.00 92.12 84 GLU A O 1
ATOM 712 N N . VAL A 1 85 ? 4.361 -0.429 -1.238 1.00 94.06 85 VAL A N 1
ATOM 713 C CA . VAL A 1 85 ? 4.492 -1.316 -0.080 1.00 94.06 85 VAL A CA 1
ATOM 714 C C . VAL A 1 85 ? 3.162 -2.022 0.123 1.00 94.06 85 VAL A C 1
ATOM 716 O O . VAL A 1 85 ? 2.142 -1.372 0.348 1.00 94.06 85 VAL A O 1
ATOM 719 N N . HIS A 1 86 ? 3.195 -3.345 0.032 1.00 91.94 86 HIS A N 1
ATOM 720 C CA . HIS A 1 86 ? 2.071 -4.226 0.309 1.00 91.94 86 HIS A CA 1
ATOM 721 C C . HIS A 1 86 ? 2.080 -4.644 1.783 1.00 91.94 86 HIS A C 1
ATOM 723 O O . HIS A 1 86 ? 3.140 -4.983 2.309 1.00 91.94 86 HIS A O 1
ATOM 729 N N . HIS A 1 87 ? 0.910 -4.675 2.423 1.00 91.50 87 HIS A N 1
ATOM 730 C CA . HIS A 1 87 ? 0.736 -5.293 3.740 1.00 91.50 87 HIS A CA 1
ATOM 731 C C . HIS A 1 87 ? 0.345 -6.763 3.556 1.00 91.50 87 HIS A C 1
ATOM 733 O O . HIS A 1 87 ? -0.717 -7.056 3.017 1.00 91.50 87 HIS A O 1
ATOM 739 N N . ASN A 1 88 ? 1.175 -7.695 4.020 1.00 92.38 88 ASN A N 1
ATOM 740 C CA . ASN A 1 88 ? 0.896 -9.136 3.957 1.00 92.38 88 ASN A CA 1
ATOM 741 C C . ASN A 1 88 ? -0.249 -9.563 4.880 1.00 92.38 88 ASN A C 1
ATOM 743 O O . ASN A 1 88 ? -0.840 -10.621 4.686 1.00 92.38 88 ASN A O 1
ATOM 747 N N . TYR A 1 89 ? -0.540 -8.754 5.893 1.00 91.00 89 TYR A N 1
ATOM 748 C CA . TYR A 1 89 ? -1.688 -8.887 6.772 1.00 91.00 89 TYR A CA 1
ATOM 749 C C . TYR A 1 89 ? -2.011 -7.529 7.392 1.00 91.00 89 TYR A C 1
ATOM 751 O O . TYR A 1 89 ? -1.151 -6.650 7.462 1.00 91.00 89 TYR A O 1
ATOM 759 N N . TYR A 1 90 ? -3.229 -7.385 7.903 1.00 88.12 90 TYR A N 1
ATOM 760 C CA . TYR A 1 90 ? -3.637 -6.232 8.702 1.00 88.12 90 TYR A CA 1
ATOM 761 C C . TYR A 1 90 ? -3.891 -6.641 10.154 1.00 88.12 90 TYR A C 1
ATOM 763 O O . TYR A 1 90 ? -4.313 -7.762 10.421 1.00 88.12 90 TYR A O 1
ATOM 771 N N . ILE A 1 91 ? -3.658 -5.728 11.092 1.00 91.06 91 ILE A N 1
ATOM 772 C CA . ILE A 1 91 ? -4.075 -5.821 12.494 1.00 91.06 91 ILE A CA 1
ATOM 773 C C . ILE A 1 91 ? -5.132 -4.738 12.714 1.00 91.06 91 ILE A C 1
ATOM 775 O O . ILE A 1 91 ? -4.935 -3.578 12.340 1.00 91.06 91 ILE A O 1
ATOM 779 N N . LEU A 1 92 ? -6.275 -5.108 13.293 1.00 89.19 92 LEU A N 1
ATOM 780 C CA . LEU A 1 92 ? -7.410 -4.202 13.441 1.00 89.19 92 LEU A CA 1
ATOM 781 C C . LEU A 1 92 ? -7.032 -2.946 14.250 1.00 89.19 92 LEU A C 1
ATOM 783 O O . LEU A 1 92 ? -6.628 -3.027 15.412 1.00 89.19 92 LEU A O 1
ATOM 787 N N . ASN A 1 93 ? -7.254 -1.779 13.638 1.00 88.62 93 ASN A N 1
ATOM 788 C CA . ASN A 1 93 ? -6.962 -0.442 14.175 1.00 88.62 93 ASN A CA 1
ATOM 789 C C . ASN A 1 93 ? -5.476 -0.123 14.402 1.00 88.62 93 ASN A C 1
ATOM 791 O O . ASN A 1 93 ? -5.182 0.882 15.039 1.00 88.62 93 ASN A O 1
ATOM 795 N N . ASN A 1 94 ? -4.557 -0.938 13.883 1.00 91.56 94 ASN A N 1
ATOM 796 C CA . ASN A 1 94 ? -3.133 -0.613 13.894 1.00 91.56 94 ASN A CA 1
ATOM 797 C C . ASN A 1 94 ? -2.839 0.466 12.847 1.00 91.56 94 ASN A C 1
ATOM 799 O O . ASN A 1 94 ? -3.430 0.442 11.761 1.00 91.56 94 ASN A O 1
ATOM 803 N N . PHE A 1 95 ? -1.928 1.395 13.127 1.00 93.50 95 PHE A N 1
ATOM 804 C CA . PHE A 1 95 ? -1.515 2.372 12.123 1.00 93.50 95 P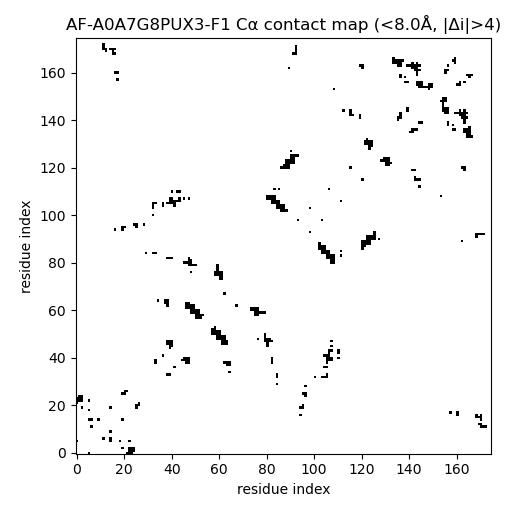HE A CA 1
ATOM 805 C C . PHE A 1 95 ? -0.600 1.730 11.069 1.00 93.50 95 PHE A C 1
ATOM 807 O O . PHE A 1 95 ? 0.129 0.787 11.379 1.00 93.50 95 PHE A O 1
ATOM 814 N N . PRO A 1 96 ? -0.577 2.241 9.820 1.00 92.81 96 PRO A N 1
ATOM 815 C CA . PRO A 1 96 ? 0.232 1.666 8.741 1.00 92.81 96 PRO A CA 1
ATOM 816 C C . PRO A 1 96 ? 1.725 1.504 9.077 1.00 92.81 96 PRO A C 1
ATOM 818 O O . PRO 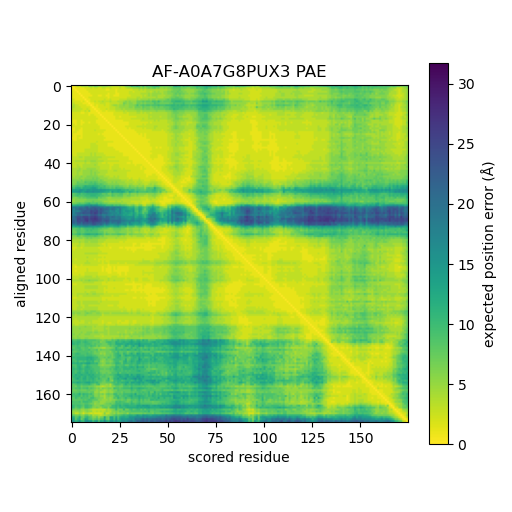A 1 96 ? 2.377 0.592 8.583 1.00 92.81 96 PRO A O 1
ATOM 821 N N . TRP A 1 97 ? 2.283 2.377 9.921 1.00 95.12 97 TRP A N 1
ATOM 822 C CA . TRP A 1 97 ? 3.700 2.354 10.307 1.00 95.12 97 TRP A CA 1
ATOM 823 C C . TRP A 1 97 ? 4.011 1.515 11.555 1.00 95.12 97 TRP A C 1
ATOM 825 O O . TRP A 1 97 ? 5.178 1.373 11.903 1.00 95.12 97 TRP A O 1
ATOM 835 N N . GLU A 1 98 ? 3.003 0.953 12.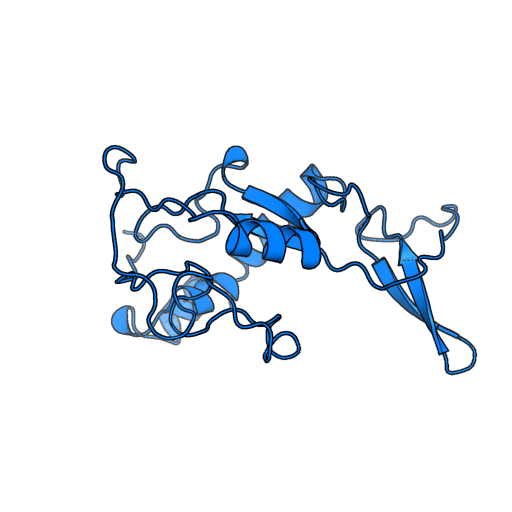224 1.00 94.75 98 GLU A N 1
ATOM 836 C CA . GLU A 1 98 ? 3.169 0.151 13.450 1.00 94.75 98 GLU A CA 1
ATOM 837 C C . GLU A 1 98 ? 3.408 -1.337 13.164 1.00 94.75 98 GLU A C 1
ATOM 839 O O . GLU A 1 98 ? 3.413 -2.163 14.072 1.00 94.75 98 GLU A O 1
ATOM 844 N N . TYR A 1 99 ? 3.574 -1.699 11.895 1.00 94.19 99 TYR A N 1
ATOM 845 C CA . TYR A 1 99 ? 3.826 -3.069 11.482 1.00 94.19 99 TYR A CA 1
ATOM 846 C C . TYR A 1 99 ? 5.323 -3.377 11.473 1.00 94.19 99 TYR A C 1
ATOM 848 O O . TYR A 1 99 ? 6.133 -2.585 10.980 1.00 94.19 99 TYR A O 1
ATOM 856 N N . ASP A 1 100 ? 5.663 -4.581 11.932 1.00 94.62 100 ASP A N 1
ATOM 857 C CA . ASP A 1 100 ? 6.990 -5.153 11.732 1.00 94.62 100 ASP A CA 1
ATOM 858 C C . ASP A 1 100 ? 7.322 -5.253 10.243 1.00 94.62 100 ASP A C 1
ATOM 860 O O . ASP A 1 100 ? 6.461 -5.508 9.396 1.00 94.62 100 ASP A O 1
ATOM 864 N N . ASP A 1 101 ? 8.608 -5.153 9.931 1.00 94.19 101 ASP A N 1
ATOM 865 C CA . ASP A 1 101 ? 9.126 -5.220 8.567 1.00 94.19 101 ASP A CA 1
ATOM 866 C C . ASP A 1 101 ? 8.674 -6.472 7.806 1.00 94.19 101 ASP A C 1
ATOM 868 O O . ASP A 1 101 ? 8.398 -6.397 6.611 1.00 94.19 101 ASP A O 1
ATOM 872 N N . ILE A 1 102 ? 8.534 -7.611 8.486 1.00 93.69 102 ILE A N 1
ATOM 873 C CA . ILE A 1 102 ? 8.084 -8.876 7.880 1.00 93.69 102 ILE A CA 1
ATOM 874 C C . ILE A 1 102 ? 6.641 -8.819 7.350 1.00 93.69 102 ILE A C 1
ATOM 876 O O . ILE A 1 102 ? 6.257 -9.609 6.484 1.00 93.69 102 ILE A O 1
ATOM 880 N N . ALA A 1 103 ? 5.830 -7.893 7.861 1.00 95.62 103 ALA A N 1
ATOM 881 C CA . ALA A 1 103 ? 4.461 -7.688 7.410 1.00 95.62 103 ALA A CA 1
ATOM 882 C C . ALA A 1 103 ? 4.393 -6.846 6.130 1.00 95.62 103 ALA A C 1
ATOM 884 O O . ALA A 1 103 ? 3.329 -6.761 5.520 1.00 95.62 103 ALA A O 1
ATOM 885 N N . LEU A 1 104 ? 5.499 -6.213 5.734 1.00 96.62 104 LEU A N 1
ATOM 886 C CA . LEU A 1 104 ? 5.554 -5.232 4.661 1.00 96.62 104 LEU A CA 1
ATOM 887 C C . LEU A 1 104 ? 6.513 -5.699 3.568 1.00 96.62 104 LEU A C 1
ATOM 889 O O . LEU A 1 104 ? 7.671 -6.012 3.839 1.00 96.62 104 LEU A O 1
ATOM 893 N N . ILE A 1 105 ? 6.065 -5.703 2.314 1.00 96.12 105 ILE A N 1
ATOM 894 C CA . ILE A 1 105 ? 6.918 -6.057 1.168 1.00 96.12 105 ILE A CA 1
ATOM 895 C C . ILE A 1 105 ? 6.879 -4.971 0.101 1.00 96.12 105 ILE A C 1
ATOM 897 O O . ILE A 1 105 ? 5.822 -4.416 -0.200 1.00 96.12 105 ILE A O 1
ATOM 901 N N . CYS A 1 106 ? 8.026 -4.676 -0.503 1.00 96.56 106 CYS A N 1
ATOM 902 C CA . CYS A 1 106 ? 8.104 -3.826 -1.679 1.00 96.56 106 CYS A CA 1
ATOM 903 C C . CYS A 1 106 ? 7.746 -4.624 -2.938 1.00 96.56 106 CYS A C 1
ATOM 905 O O . CYS A 1 106 ? 8.394 -5.613 -3.280 1.00 96.56 106 CYS A O 1
ATOM 907 N N . VAL A 1 107 ? 6.737 -4.186 -3.683 1.00 96.19 107 VAL A N 1
ATOM 908 C CA . VAL A 1 107 ? 6.331 -4.810 -4.949 1.00 96.19 107 VAL A CA 1
ATOM 909 C C . VAL A 1 107 ? 6.025 -3.752 -6.003 1.00 96.19 107 VAL A C 1
ATOM 911 O O . VAL A 1 107 ? 5.662 -2.623 -5.680 1.00 96.19 107 VAL A O 1
ATOM 914 N N . CYS A 1 108 ? 6.197 -4.080 -7.288 1.00 95.00 108 CYS A N 1
ATOM 915 C CA . CYS A 1 108 ? 5.709 -3.205 -8.352 1.00 95.00 108 CYS A CA 1
ATOM 916 C C . CYS A 1 108 ? 4.181 -3.249 -8.405 1.00 95.00 108 CYS A C 1
ATOM 918 O O . CYS A 1 108 ? 3.576 -4.208 -7.935 1.00 95.00 108 CYS A O 1
ATOM 920 N N . ARG A 1 109 ? 3.559 -2.241 -9.021 1.00 89.56 109 ARG A N 1
ATOM 921 C CA . ARG A 1 109 ? 2.092 -2.170 -9.150 1.00 89.56 109 ARG A CA 1
ATOM 922 C C . ARG A 1 109 ? 1.447 -3.426 -9.727 1.00 89.56 109 ARG A C 1
ATOM 924 O O . ARG A 1 109 ? 0.380 -3.813 -9.277 1.00 89.56 109 ARG A O 1
ATOM 931 N N . GLU A 1 110 ? 2.079 -4.049 -10.716 1.00 90.75 110 GLU A N 1
ATOM 932 C CA . GLU A 1 110 ? 1.548 -5.265 -11.340 1.00 90.75 110 GLU A CA 1
ATOM 933 C C . GLU A 1 110 ? 1.553 -6.437 -10.358 1.00 90.75 110 GLU A C 1
ATOM 935 O O . GLU A 1 110 ? 0.519 -7.062 -10.158 1.00 90.75 110 GLU A O 1
ATOM 940 N N . CYS A 1 111 ? 2.673 -6.671 -9.669 1.00 94.06 111 CYS A N 1
ATOM 941 C CA . CYS A 1 111 ? 2.753 -7.717 -8.650 1.00 94.06 111 CYS A CA 1
ATOM 942 C C . CYS A 1 111 ? 1.891 -7.398 -7.420 1.00 94.06 111 CYS A C 1
ATOM 944 O O . CYS A 1 111 ? 1.314 -8.304 -6.836 1.00 94.06 111 CYS A O 1
ATOM 946 N N . HIS A 1 112 ? 1.776 -6.125 -7.031 1.00 90.50 112 HIS A N 1
ATOM 947 C CA . HIS A 1 112 ? 0.853 -5.688 -5.983 1.00 90.50 112 HIS A CA 1
ATOM 948 C C . HIS A 1 112 ? -0.582 -6.080 -6.336 1.00 90.50 112 HIS A C 1
ATOM 950 O O . HIS A 1 112 ? -1.292 -6.646 -5.510 1.00 90.50 112 HIS A O 1
ATOM 956 N N . GLN A 1 113 ? -0.983 -5.829 -7.585 1.00 84.06 113 GLN A N 1
ATOM 957 C CA . GLN A 1 113 ? -2.307 -6.189 -8.060 1.00 84.06 113 GLN A CA 1
ATOM 958 C C . GLN A 1 113 ? -2.519 -7.698 -8.106 1.00 84.06 113 GLN A C 1
ATOM 960 O O . GLN A 1 113 ? -3.546 -8.185 -7.652 1.00 84.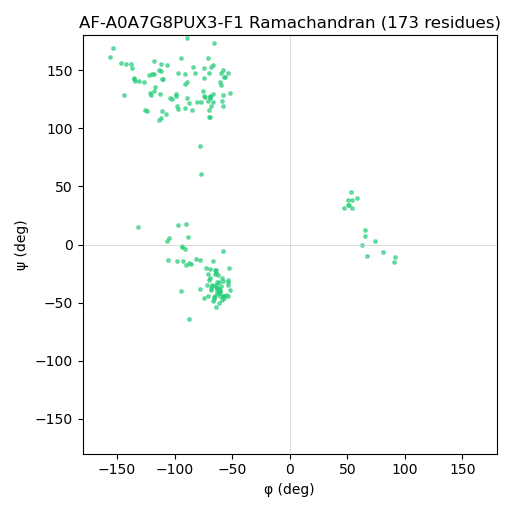06 113 GLN A O 1
ATOM 965 N N . GLU A 1 114 ? -1.540 -8.434 -8.619 1.00 90.00 114 GLU A N 1
ATOM 966 C CA . GLU A 1 114 ? -1.584 -9.891 -8.704 1.00 90.00 114 GLU A CA 1
ATOM 967 C C . GLU A 1 114 ? -1.738 -10.547 -7.326 1.00 90.00 114 GLU A C 1
ATOM 969 O O . GLU A 1 114 ? -2.444 -11.546 -7.194 1.00 90.00 114 GLU A O 1
ATOM 974 N N . ILE A 1 115 ? -1.129 -9.968 -6.284 1.00 89.69 115 ILE A N 1
ATOM 975 C CA . ILE A 1 115 ? -1.327 -10.434 -4.911 1.00 89.69 115 ILE A CA 1
ATOM 976 C C . ILE A 1 115 ? -2.802 -10.305 -4.520 1.00 89.69 115 ILE A C 1
ATOM 978 O O . ILE A 1 115 ? -3.377 -11.297 -4.087 1.00 89.69 115 ILE A O 1
ATOM 982 N N . HIS A 1 116 ? -3.423 -9.141 -4.719 1.00 82.00 116 HIS A N 1
ATOM 983 C CA . HIS A 1 116 ? -4.834 -8.911 -4.376 1.00 82.00 116 HIS A CA 1
ATOM 984 C C . HIS A 1 116 ? -5.827 -9.665 -5.269 1.00 82.00 116 HIS A C 1
ATOM 986 O O . HIS A 1 116 ? -6.922 -10.006 -4.825 1.00 82.00 116 HIS A O 1
ATOM 992 N N . ASP A 1 117 ? -5.466 -9.933 -6.524 1.00 83.12 117 ASP A N 1
ATOM 993 C CA . ASP A 1 117 ? -6.305 -10.704 -7.445 1.00 83.12 117 ASP A CA 1
ATOM 994 C C . ASP A 1 117 ? -6.333 -12.193 -7.069 1.00 83.12 117 ASP A C 1
ATOM 996 O O . ASP A 1 117 ? -7.366 -12.846 -7.225 1.00 83.12 117 ASP A O 1
ATOM 1000 N N . ASN A 1 118 ? -5.217 -12.723 -6.558 1.00 87.25 118 ASN A N 1
ATOM 1001 C CA . ASN A 1 118 ? -5.055 -14.154 -6.293 1.00 87.25 118 ASN A CA 1
ATOM 1002 C C . ASN A 1 118 ? -5.124 -14.528 -4.808 1.00 87.25 118 ASN A C 1
ATOM 1004 O O . ASN A 1 118 ? -5.241 -15.709 -4.485 1.00 87.25 118 ASN A O 1
ATOM 1008 N N . ASN A 1 119 ? -5.040 -13.557 -3.897 1.00 84.44 119 ASN A N 1
ATOM 1009 C CA . ASN A 1 119 ? -4.958 -13.811 -2.465 1.00 84.44 119 ASN A CA 1
ATOM 1010 C C . ASN A 1 119 ? -5.894 -12.892 -1.688 1.00 84.44 119 ASN A C 1
ATOM 1012 O O . ASN A 1 119 ? -6.008 -11.696 -1.942 1.00 84.44 119 ASN A O 1
ATOM 1016 N N . LYS A 1 120 ? -6.511 -13.467 -0.660 1.00 82.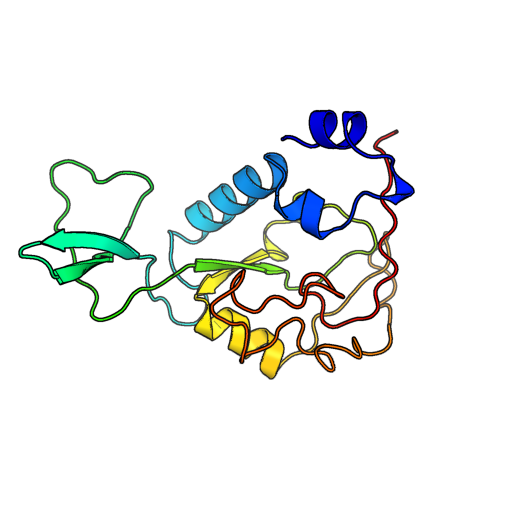25 120 LYS A N 1
ATOM 1017 C CA . LYS A 1 120 ? -7.211 -12.722 0.380 1.00 82.25 120 LYS A CA 1
ATOM 1018 C C . LYS A 1 120 ? -6.215 -12.339 1.467 1.00 82.25 120 LYS A C 1
ATOM 1020 O O . LYS A 1 120 ? -5.602 -13.220 2.065 1.00 82.25 120 LYS A O 1
ATOM 1025 N N . ILE A 1 121 ? -6.071 -11.046 1.745 1.00 85.62 121 ILE A N 1
ATOM 1026 C CA . ILE A 1 121 ? -5.145 -10.578 2.783 1.00 85.62 121 ILE A CA 1
ATOM 1027 C C . ILE A 1 121 ? -5.765 -10.818 4.167 1.00 85.62 121 ILE A C 1
ATOM 1029 O O . ILE A 1 121 ? -6.868 -10.339 4.416 1.00 85.62 121 ILE A O 1
ATOM 1033 N N . PRO A 1 122 ? -5.127 -11.565 5.079 1.00 89.38 122 PRO A N 1
ATOM 1034 C CA . PRO A 1 122 ? -5.709 -11.838 6.387 1.00 89.38 122 PRO A CA 1
ATOM 1035 C C . PRO A 1 122 ? -5.738 -10.580 7.261 1.00 89.38 122 PRO A C 1
ATOM 1037 O O . PRO A 1 122 ? -4.848 -9.725 7.204 1.00 89.38 122 PRO A O 1
ATOM 1040 N N . VAL A 1 123 ? -6.759 -10.497 8.109 1.00 88.75 123 VAL A N 1
ATOM 1041 C CA . VAL A 1 123 ? -6.938 -9.427 9.092 1.00 88.75 123 VAL A CA 1
ATOM 1042 C C . VAL A 1 123 ? -6.992 -10.068 10.468 1.00 88.75 123 VAL A C 1
ATOM 1044 O O . VAL A 1 123 ? -7.725 -11.029 10.670 1.00 88.75 123 VAL A O 1
ATOM 1047 N N . TRP A 1 124 ? -6.211 -9.557 11.407 1.00 92.12 124 TRP A N 1
ATOM 1048 C CA . TRP A 1 124 ? -6.085 -10.092 12.758 1.00 92.12 124 TRP A CA 1
ATOM 1049 C C . TRP A 1 124 ? -6.675 -9.133 13.788 1.00 92.12 124 TRP A C 1
ATOM 1051 O O . TRP A 1 124 ? -6.742 -7.919 13.567 1.00 92.12 124 TRP A O 1
ATOM 1061 N N . ASP A 1 125 ? -7.078 -9.672 14.936 1.00 91.56 125 ASP A N 1
ATOM 1062 C CA . ASP A 1 125 ? -7.342 -8.862 16.122 1.00 91.56 125 ASP A CA 1
ATOM 1063 C C . ASP A 1 125 ? -6.065 -8.193 16.658 1.00 91.56 125 ASP A C 1
ATOM 1065 O O . ASP A 1 125 ? -4.953 -8.434 16.187 1.00 91.56 125 ASP A O 1
ATOM 1069 N N . GLN A 1 126 ? -6.223 -7.326 17.659 1.00 89.44 126 GLN A N 1
ATOM 1070 C CA . GLN A 1 126 ? -5.113 -6.534 18.201 1.00 89.44 126 GLN A CA 1
ATOM 1071 C C . GLN A 1 126 ? -4.020 -7.373 18.867 1.00 89.44 126 GLN A C 1
ATOM 1073 O O . GLN A 1 126 ? -2.880 -6.930 18.943 1.00 89.44 126 GLN A O 1
ATOM 1078 N N . ASN A 1 127 ? -4.366 -8.573 19.335 1.00 90.38 127 ASN A N 1
ATOM 1079 C CA . ASN A 1 127 ? -3.436 -9.479 20.000 1.00 90.38 127 ASN A CA 1
ATOM 1080 C C . ASN A 1 127 ? -2.813 -10.481 19.016 1.00 90.38 127 ASN A C 1
ATOM 1082 O O . ASN A 1 127 ? -2.006 -11.312 19.426 1.00 90.38 127 ASN A O 1
ATOM 1086 N N . LYS A 1 128 ? -3.197 -10.425 17.731 1.00 90.75 128 LYS A N 1
ATOM 1087 C CA . LYS A 1 128 ? -2.821 -11.383 16.687 1.00 90.75 128 LYS A CA 1
ATOM 1088 C C . LYS A 1 128 ? -3.154 -12.836 17.065 1.00 90.75 128 LYS A C 1
ATOM 1090 O O . LYS A 1 128 ? -2.459 -13.762 16.659 1.00 90.75 128 LYS A O 1
ATOM 1095 N N . LEU A 1 129 ? -4.220 -13.030 17.846 1.00 91.56 129 LEU A N 1
ATOM 1096 C CA . LEU A 1 129 ? -4.671 -14.351 18.298 1.00 91.56 129 LEU A CA 1
ATOM 1097 C C . LEU A 1 129 ? -5.753 -14.909 17.380 1.00 91.56 129 LEU A C 1
ATOM 1099 O O . LEU A 1 129 ? -5.739 -16.093 17.057 1.00 91.56 129 LEU A O 1
ATOM 1103 N N . ASN A 1 130 ? -6.669 -14.048 16.935 1.00 93.19 130 ASN A N 1
ATOM 1104 C CA . ASN A 1 130 ? -7.797 -14.449 16.107 1.00 93.19 130 ASN A CA 1
ATOM 1105 C C . ASN A 1 130 ? -7.739 -13.771 14.743 1.00 93.19 130 ASN A C 1
ATOM 1107 O O . ASN A 1 130 ? -7.573 -12.551 14.643 1.00 93.19 130 ASN A O 1
ATOM 1111 N N . MET A 1 131 ? -7.918 -14.570 13.692 1.00 91.56 131 MET A N 1
ATOM 1112 C CA . MET A 1 131 ? -8.196 -14.049 12.361 1.00 91.56 131 MET A CA 1
ATOM 1113 C C . MET A 1 131 ? -9.651 -13.581 12.318 1.00 91.56 131 MET A C 1
ATOM 1115 O O . MET A 1 131 ? -10.557 -14.282 12.765 1.00 91.56 131 MET A O 1
ATOM 1119 N N . LEU A 1 132 ? -9.862 -12.375 11.811 1.00 89.06 132 LEU A N 1
ATOM 1120 C CA . LEU A 1 132 ? -11.159 -11.731 11.729 1.00 89.06 132 LEU A CA 1
ATOM 1121 C C . LEU A 1 132 ? -11.688 -11.834 10.304 1.00 89.06 132 LEU A C 1
ATOM 1123 O O . LEU A 1 132 ? -11.044 -11.386 9.352 1.00 89.06 132 LEU A O 1
ATOM 1127 N N . GLU A 1 133 ? -12.892 -12.375 10.170 1.00 85.38 133 GLU A N 1
ATOM 1128 C CA . GLU A 1 133 ? -13.608 -12.394 8.906 1.00 85.38 133 GLU A CA 1
ATOM 1129 C C . GLU A 1 133 ? -14.587 -11.232 8.848 1.00 85.38 133 GLU A C 1
ATOM 1131 O O . GLU A 1 133 ? -15.543 -11.126 9.618 1.00 85.38 133 GLU A O 1
ATOM 1136 N N . PHE A 1 134 ? -14.344 -10.351 7.893 1.00 80.81 134 PHE A N 1
ATOM 1137 C CA . PHE A 1 134 ? -15.269 -9.298 7.529 1.00 80.81 134 PHE A CA 1
ATOM 1138 C C . PHE A 1 134 ? -15.802 -9.638 6.140 1.00 80.81 134 PHE A C 1
ATOM 1140 O O . PHE A 1 134 ? -15.068 -10.161 5.303 1.00 80.81 134 PHE A O 1
ATOM 1147 N N . GLY A 1 135 ? -17.081 -9.379 5.870 1.00 82.69 135 GLY A N 1
ATOM 1148 C CA . GLY A 1 135 ? -17.618 -9.581 4.523 1.00 82.69 135 GLY A CA 1
ATOM 1149 C C . GLY A 1 135 ? -16.779 -8.822 3.480 1.00 82.69 135 GLY A C 1
ATOM 1150 O O . GLY A 1 135 ? -16.237 -7.751 3.800 1.00 82.69 135 GLY A O 1
ATOM 1151 N N . PRO A 1 136 ? -16.649 -9.347 2.245 1.00 84.50 136 PRO A N 1
ATOM 1152 C CA . PRO A 1 136 ? -15.893 -8.671 1.200 1.00 84.50 136 PRO A CA 1
ATOM 1153 C C . PRO A 1 136 ? -16.456 -7.268 0.990 1.00 84.50 136 PRO A C 1
ATOM 1155 O O . PRO A 1 136 ? -17.667 -7.049 1.077 1.00 84.50 136 PRO A O 1
ATOM 1158 N N . CYS A 1 137 ? -15.577 -6.313 0.705 1.00 88.69 137 CYS A N 1
ATOM 1159 C CA . CYS A 1 137 ? -15.999 -4.974 0.340 1.00 88.69 137 CYS A CA 1
ATOM 1160 C C . CYS A 1 137 ? -16.897 -5.073 -0.891 1.00 88.69 137 CYS A C 1
ATOM 1162 O O . CYS A 1 137 ? -16.463 -5.539 -1.937 1.00 88.69 137 CYS A O 1
ATOM 1164 N N . ASP A 1 138 ? -18.138 -4.629 -0.766 1.00 90.56 138 ASP A N 1
ATOM 1165 C CA . ASP A 1 138 ? -19.143 -4.615 -1.835 1.00 90.56 138 ASP A CA 1
ATOM 1166 C C . ASP A 1 138 ? -18.703 -3.790 -3.056 1.00 90.56 138 ASP A C 1
ATOM 1168 O O . ASP A 1 138 ? -19.076 -4.101 -4.182 1.00 90.56 138 ASP A O 1
ATOM 1172 N N . ARG A 1 139 ? -17.863 -2.767 -2.853 1.00 89.25 139 ARG A N 1
ATOM 1173 C CA . ARG A 1 139 ? -17.364 -1.904 -3.928 1.00 89.25 139 ARG A CA 1
ATOM 117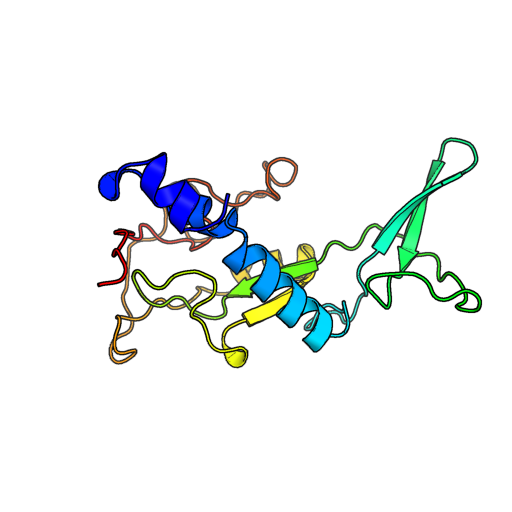4 C C . ARG A 1 139 ? -16.312 -2.582 -4.800 1.00 89.25 139 ARG A C 1
ATOM 1176 O O . ARG A 1 139 ? -16.368 -2.441 -6.014 1.00 89.25 139 ARG A O 1
ATOM 1183 N N . CYS A 1 140 ? -15.324 -3.248 -4.202 1.00 87.81 140 CYS A N 1
ATOM 1184 C CA . CYS A 1 140 ? -14.241 -3.910 -4.947 1.00 87.81 140 CYS A CA 1
ATOM 1185 C C . CYS A 1 140 ? -14.353 -5.435 -4.973 1.00 87.81 140 CYS A C 1
ATOM 1187 O O . CYS A 1 140 ? -13.476 -6.106 -5.509 1.00 87.81 140 CYS A O 1
ATOM 1189 N N . VAL A 1 141 ? -15.424 -5.978 -4.398 1.00 84.75 141 VAL A N 1
ATOM 1190 C CA . VAL A 1 141 ? -15.731 -7.408 -4.326 1.00 84.75 141 VAL A CA 1
ATOM 1191 C C . VAL A 1 141 ? -14.567 -8.209 -3.734 1.00 84.75 141 VAL A C 1
ATOM 1193 O O . VAL A 1 141 ? -14.154 -9.233 -4.268 1.00 84.75 141 VAL A O 1
ATOM 1196 N N . GLY A 1 142 ? -13.980 -7.711 -2.642 1.00 79.75 142 GLY A N 1
ATOM 1197 C CA . GLY A 1 142 ? -12.855 -8.389 -1.985 1.00 79.75 142 GLY A CA 1
ATOM 1198 C C . GLY A 1 142 ? -11.462 -7.991 -2.477 1.00 79.75 142 GLY A C 1
ATOM 1199 O O . GLY A 1 142 ? -10.492 -8.265 -1.786 1.00 79.75 142 GLY A O 1
ATOM 1200 N N . LYS A 1 143 ? -11.338 -7.322 -3.630 1.00 80.50 143 LYS A N 1
ATOM 1201 C CA . LYS A 1 143 ? -10.036 -7.116 -4.295 1.00 80.50 143 LYS A CA 1
ATOM 1202 C C . LYS A 1 143 ? -9.160 -6.019 -3.700 1.00 80.50 143 LYS A C 1
ATOM 1204 O O . LYS A 1 143 ? -8.045 -5.816 -4.149 1.00 80.50 143 LYS A O 1
ATOM 1209 N N . GLY A 1 144 ? -9.703 -5.160 -2.843 1.00 80.62 144 GLY A N 1
ATOM 1210 C CA . GLY A 1 144 ? -8.990 -3.965 -2.369 1.00 80.62 144 GLY A CA 1
ATOM 1211 C C . GLY A 1 144 ? -8.720 -2.896 -3.443 1.00 80.62 144 GLY A C 1
ATOM 1212 O O . GLY A 1 144 ? -8.371 -1.766 -3.111 1.00 80.62 144 GLY A O 1
ATOM 1213 N N . TYR A 1 145 ? -8.961 -3.193 -4.718 1.00 83.38 145 TYR A N 1
ATOM 1214 C CA . TYR A 1 145 ? -8.610 -2.370 -5.870 1.00 83.38 145 TYR A CA 1
ATOM 1215 C C . TYR A 1 145 ? -9.650 -2.497 -6.995 1.00 83.38 145 TYR A C 1
ATOM 1217 O O . TYR A 1 145 ? -10.361 -3.496 -7.098 1.00 83.38 145 TYR A O 1
ATOM 1225 N N . LEU A 1 146 ? -9.723 -1.474 -7.846 1.00 84.19 146 LEU A N 1
ATOM 1226 C CA . LEU A 1 146 ? -10.559 -1.370 -9.035 1.00 84.19 146 LEU A CA 1
ATOM 1227 C C . LEU A 1 146 ? -9.689 -1.037 -10.259 1.00 84.19 146 LEU A C 1
ATOM 1229 O O . LEU A 1 146 ? -9.098 0.044 -10.350 1.00 84.19 146 LEU A O 1
ATOM 1233 N N . LYS A 1 147 ? -9.638 -1.958 -11.229 1.00 83.31 147 LYS A N 1
ATOM 1234 C CA . LYS A 1 147 ? -8.744 -1.890 -12.403 1.00 83.31 147 LYS A CA 1
ATOM 1235 C C . LYS A 1 147 ? -9.044 -0.718 -13.319 1.00 83.31 147 LYS A C 1
ATOM 1237 O O . LYS A 1 147 ? -8.136 -0.111 -13.888 1.00 83.31 147 LYS A O 1
ATOM 1242 N N . GLU A 1 148 ? -10.314 -0.386 -13.434 1.00 85.69 148 GLU A N 1
ATOM 1243 C CA . GLU A 1 148 ? -10.845 0.709 -14.234 1.00 85.69 148 GLU A CA 1
ATOM 1244 C C . GLU A 1 148 ? -10.319 2.056 -13.712 1.00 85.69 148 GLU A C 1
ATOM 1246 O O . GLU A 1 148 ? -10.018 2.968 -14.484 1.00 85.69 148 GLU A O 1
ATOM 1251 N N . TYR A 1 149 ? -10.089 2.144 -12.398 1.00 86.38 149 TYR A N 1
ATOM 1252 C CA . TYR A 1 149 ? -9.598 3.337 -11.714 1.00 86.38 149 TYR A CA 1
ATOM 1253 C C . TYR A 1 149 ? -8.084 3.327 -11.486 1.00 86.38 149 TYR A C 1
ATOM 1255 O O . TYR A 1 149 ? -7.582 4.155 -10.735 1.00 86.38 149 TYR A O 1
ATOM 1263 N N . LYS A 1 150 ? -7.312 2.472 -12.177 1.00 81.25 150 LYS A N 1
ATOM 1264 C CA . LYS A 1 150 ? -5.838 2.401 -12.044 1.00 81.25 150 LYS A CA 1
ATOM 1265 C C . LYS A 1 150 ? -5.100 3.737 -12.215 1.00 81.25 150 LYS A C 1
ATOM 1267 O O . LYS A 1 150 ? -3.942 3.859 -11.830 1.00 81.25 150 LYS A O 1
ATOM 1272 N N . HIS A 1 151 ? -5.734 4.716 -12.854 1.00 78.31 151 HIS A N 1
ATOM 1273 C CA . HIS A 1 151 ? -5.185 6.045 -13.106 1.00 78.31 151 HIS A CA 1
ATOM 1274 C C . HIS A 1 151 ? -5.433 7.035 -11.951 1.00 78.31 151 HIS A C 1
ATOM 1276 O O . HIS A 1 151 ? -4.747 8.051 -11.882 1.00 78.31 151 HIS A O 1
ATOM 1282 N N . VAL A 1 152 ? -6.358 6.732 -11.031 1.00 76.75 152 VAL A N 1
ATOM 1283 C CA . VAL A 1 152 ? -6.671 7.534 -9.836 1.00 76.75 152 VAL A CA 1
ATOM 1284 C C . VAL A 1 152 ? -6.212 6.766 -8.603 1.00 76.75 152 VAL A C 1
ATOM 1286 O O . VAL A 1 152 ? -6.710 5.679 -8.332 1.00 76.75 152 VAL A O 1
ATOM 1289 N N . GLU A 1 153 ? -5.220 7.296 -7.884 1.00 74.25 153 GLU A N 1
ATOM 1290 C CA . GLU A 1 153 ? -4.612 6.647 -6.706 1.00 74.25 153 GLU A CA 1
ATOM 1291 C C . GLU A 1 153 ? -4.255 5.159 -6.899 1.00 74.25 153 GLU A C 1
ATOM 1293 O O . GLU A 1 153 ? -4.270 4.361 -5.959 1.00 74.25 153 GLU A O 1
ATOM 1298 N N . ASN A 1 154 ? -3.912 4.791 -8.135 1.00 75.12 154 ASN A N 1
ATOM 1299 C CA . ASN A 1 154 ? -3.566 3.431 -8.538 1.00 75.12 154 ASN A CA 1
ATOM 1300 C C . ASN A 1 154 ? -4.696 2.448 -8.264 1.00 75.12 154 ASN A C 1
ATOM 1302 O O . ASN A 1 154 ? -4.434 1.358 -7.783 1.00 75.12 154 ASN A O 1
ATOM 1306 N N . GLY A 1 155 ? -5.943 2.857 -8.514 1.00 80.75 155 GLY A N 1
ATOM 1307 C CA . GLY A 1 155 ? -7.131 2.014 -8.429 1.00 80.75 155 GLY A CA 1
ATOM 1308 C C . GLY A 1 155 ? -7.465 1.510 -7.032 1.00 80.75 155 GLY A C 1
ATOM 1309 O O . GLY A 1 155 ? -8.375 0.699 -6.904 1.00 80.75 155 GLY A O 1
ATOM 1310 N N . ARG A 1 156 ? -6.779 1.970 -5.976 1.00 83.31 156 ARG A N 1
ATOM 1311 C CA . ARG A 1 156 ? -7.100 1.588 -4.595 1.00 83.31 156 ARG A CA 1
ATOM 1312 C C . ARG A 1 156 ? -8.586 1.823 -4.334 1.00 83.31 156 ARG A C 1
ATOM 1314 O O . ARG A 1 156 ? -9.118 2.899 -4.596 1.00 83.31 156 ARG A O 1
ATOM 1321 N N . CYS A 1 157 ? -9.274 0.826 -3.792 1.00 86.00 157 CYS A N 1
ATOM 1322 C CA . CYS A 1 157 ? -10.669 0.987 -3.418 1.00 86.00 157 CYS A CA 1
ATOM 1323 C C . CYS A 1 157 ? -10.762 1.929 -2.214 1.00 86.00 157 CYS A C 1
ATOM 1325 O O . CYS A 1 157 ? -10.399 1.553 -1.101 1.00 86.00 157 CYS A O 1
ATOM 1327 N N . PHE A 1 158 ? -11.288 3.139 -2.424 1.00 84.06 158 PHE A N 1
ATOM 1328 C CA . PHE A 1 158 ? -11.432 4.146 -1.364 1.00 84.06 158 PHE A CA 1
ATOM 1329 C C . PHE A 1 158 ? -12.395 3.740 -0.251 1.00 84.06 158 PHE A C 1
ATOM 1331 O O . PHE A 1 158 ? -12.292 4.262 0.850 1.00 84.06 158 PHE A O 1
ATOM 1338 N N . LYS A 1 159 ? -13.316 2.800 -0.510 1.00 86.56 159 LYS A N 1
ATOM 1339 C CA . LYS A 1 159 ? -14.242 2.320 0.525 1.00 86.56 159 LYS A CA 1
ATOM 1340 C C . LYS A 1 159 ? -13.528 1.470 1.575 1.00 86.56 159 LYS A C 1
ATOM 1342 O O . LYS A 1 159 ? -13.774 1.639 2.760 1.00 86.56 159 LYS A O 1
ATOM 1347 N N . CYS A 1 160 ? -12.655 0.561 1.145 1.00 85.06 160 CYS A N 1
ATOM 1348 C CA . CYS A 1 160 ? -11.946 -0.351 2.046 1.00 85.06 160 CYS A CA 1
ATOM 1349 C C . CYS A 1 160 ? -10.474 0.034 2.260 1.00 85.06 160 CYS A C 1
ATOM 1351 O O . CYS A 1 160 ? -9.722 -0.741 2.849 1.00 85.06 160 CYS A O 1
ATOM 1353 N N . SER A 1 161 ? -10.034 1.173 1.718 1.00 80.50 161 SER A N 1
ATOM 1354 C CA . SER A 1 161 ? -8.649 1.666 1.755 1.00 80.50 161 SER A CA 1
ATOM 1355 C C . SER A 1 161 ? -7.601 0.643 1.301 1.00 80.50 161 SER A C 1
ATOM 1357 O O . SER A 1 161 ? -6.489 0.617 1.818 1.00 80.50 161 SER A O 1
ATOM 1359 N N . GLY A 1 162 ? -7.945 -0.220 0.341 1.00 79.06 162 GLY A N 1
ATOM 1360 C CA . GLY A 1 162 ? -7.043 -1.282 -0.125 1.00 79.06 162 GLY A CA 1
ATOM 1361 C C . GLY A 1 162 ? -7.171 -2.632 0.583 1.00 79.06 162 GLY A C 1
ATOM 1362 O O . GLY A 1 162 ? -6.643 -3.606 0.070 1.00 79.06 162 GLY A O 1
ATOM 1363 N N . SER A 1 163 ? -7.900 -2.732 1.700 1.00 79.31 163 SER A N 1
ATOM 1364 C CA . SER A 1 163 ? -7.982 -3.994 2.461 1.00 79.31 163 SER A CA 1
ATOM 1365 C C . SER A 1 163 ? -8.781 -5.104 1.775 1.00 79.31 163 SER A C 1
ATOM 1367 O O . SER A 1 163 ? -8.584 -6.272 2.073 1.00 79.31 163 SER A O 1
ATOM 1369 N N . GLY A 1 164 ? -9.726 -4.749 0.901 1.00 84.94 164 GLY A N 1
ATOM 1370 C CA . GLY A 1 164 ? -10.662 -5.694 0.292 1.00 84.94 164 GLY A CA 1
ATOM 1371 C C . GLY A 1 164 ? -11.858 -6.054 1.169 1.00 84.94 164 GLY A C 1
ATOM 1372 O O . GLY A 1 164 ? -12.802 -6.660 0.675 1.00 84.94 164 GLY A O 1
ATOM 1373 N N . TYR A 1 165 ? -11.905 -5.608 2.421 1.00 84.75 165 TYR A N 1
ATOM 1374 C CA . TYR A 1 165 ? -12.945 -5.985 3.376 1.00 84.75 165 TYR A CA 1
ATOM 1375 C C . TYR A 1 165 ? -13.768 -4.788 3.851 1.00 84.75 165 TYR A C 1
ATOM 1377 O O . TYR A 1 165 ? -13.304 -3.647 3.824 1.00 84.75 165 TYR A O 1
ATOM 1385 N N . ASN A 1 166 ? -14.986 -5.040 4.337 1.00 85.00 166 ASN A N 1
ATOM 1386 C CA . ASN A 1 166 ? -15.781 -4.038 5.059 1.00 85.00 166 ASN A CA 1
ATOM 1387 C C . ASN A 1 166 ? -15.267 -3.870 6.499 1.00 85.00 166 ASN A C 1
ATOM 1389 O O . ASN A 1 166 ? -15.980 -4.142 7.464 1.00 85.00 166 ASN A O 1
ATOM 1393 N N . LEU A 1 167 ? -14.002 -3.467 6.639 1.00 78.81 167 LEU A N 1
ATOM 1394 C CA . LEU A 1 167 ? -13.369 -3.276 7.939 1.00 78.81 167 LEU A CA 1
ATOM 1395 C C . LEU A 1 167 ? -13.963 -2.064 8.660 1.00 78.81 167 LEU A C 1
ATOM 1397 O O . LEU A 1 167 ? -13.903 -0.955 8.121 1.00 78.81 167 LEU A O 1
ATOM 1401 N N . PRO A 1 168 ? -14.453 -2.220 9.900 1.00 78.06 168 PRO A N 1
ATOM 1402 C CA . PRO A 1 168 ? -14.749 -1.084 10.752 1.00 78.06 168 PRO A CA 1
ATOM 1403 C C . PRO A 1 168 ? -13.432 -0.550 11.331 1.00 78.06 168 PRO A C 1
ATOM 1405 O O . PRO A 1 168 ? -13.031 -0.930 12.432 1.00 78.06 168 PRO A O 1
ATOM 1408 N N . PHE A 1 169 ? -12.736 0.317 10.589 1.00 82.12 169 PHE A N 1
ATOM 1409 C CA . PHE A 1 169 ? -11.608 1.057 11.155 1.00 82.12 169 PHE A CA 1
ATOM 1410 C C . PHE A 1 169 ? -12.129 2.076 12.171 1.00 82.12 169 PHE A C 1
ATOM 1412 O O . PHE A 1 169 ? -13.017 2.873 11.870 1.00 82.12 169 PHE A O 1
ATOM 1419 N N . LYS A 1 170 ? -11.563 2.046 13.375 1.00 85.50 170 LYS A N 1
ATOM 1420 C CA . LYS A 1 170 ? -11.783 3.033 14.427 1.00 85.50 170 LYS A CA 1
ATOM 1421 C C . LYS A 1 170 ? -10.429 3.578 14.831 1.00 85.50 170 LYS A C 1
ATOM 1423 O O . LYS A 1 170 ? -9.605 2.838 15.369 1.00 85.50 170 LYS A O 1
ATOM 1428 N N . PHE A 1 171 ? -10.217 4.864 14.581 1.00 84.44 171 PHE A N 1
ATOM 1429 C CA . PHE A 1 171 ? -9.020 5.541 15.045 1.00 84.44 171 PHE A CA 1
ATOM 1430 C C . PHE A 1 171 ? -8.915 5.423 16.570 1.00 84.44 171 PHE A C 1
ATOM 1432 O O . PHE A 1 171 ? -9.876 5.695 17.295 1.00 84.44 171 PHE A O 1
ATOM 1439 N N . LYS A 1 172 ? -7.751 4.981 17.047 1.00 81.69 172 LYS A N 1
ATOM 1440 C CA . LYS A 1 172 ? -7.431 4.891 18.469 1.00 81.69 172 LYS A CA 1
ATOM 1441 C C . LYS A 1 172 ? -6.342 5.920 18.759 1.00 81.69 172 LYS A C 1
ATOM 1443 O O . LYS A 1 172 ? -5.226 5.718 18.284 1.00 81.69 172 LYS A O 1
ATOM 1448 N N . PRO A 1 173 ? -6.646 7.013 19.478 1.00 70.25 173 PRO A N 1
ATOM 1449 C CA . PRO A 1 173 ? -5.616 7.969 19.854 1.00 70.25 173 PRO A CA 1
ATOM 1450 C C . PRO A 1 173 ? -4.556 7.264 20.700 1.00 70.25 173 PRO A C 1
ATOM 1452 O O . PRO A 1 173 ? -4.869 6.337 21.456 1.00 70.25 173 PRO A O 1
ATOM 1455 N N . ARG A 1 174 ? -3.303 7.705 20.576 1.00 66.31 174 ARG A N 1
ATOM 1456 C CA . ARG A 1 174 ? -2.255 7.264 21.497 1.00 66.31 174 ARG A CA 1
ATOM 1457 C C . ARG A 1 174 ? -2.574 7.856 22.870 1.00 66.31 174 ARG A C 1
ATOM 1459 O O . ARG A 1 174 ? -2.698 9.071 22.992 1.00 66.31 174 ARG A O 1
ATOM 1466 N N . THR A 1 175 ? -2.790 6.984 23.854 1.00 57.22 175 THR A N 1
ATOM 1467 C CA . THR A 1 175 ? -2.867 7.358 25.275 1.00 57.22 175 THR A CA 1
ATOM 1468 C C . THR A 1 175 ? -1.567 7.987 25.735 1.00 57.22 175 THR A C 1
ATOM 1470 O O . THR A 1 175 ? -0.512 7.460 25.309 1.00 57.22 175 THR A O 1
#